Protein AF-A0A9P1VWN6-F1 (afdb_monomer_lite)

pLDDT: mean 83.82, std 9.91, range [50.12, 96.44]

Organism: Pseudomonas aeruginosa (NCBI:txid287)

Radius of gyration: 16.58 Å; chains: 1; bounding box: 38×24×45 Å

Sequence (88 aa):
MSEEHYESRLASKCQGVARCLSYNGNRHEAEAKHVLLEASHMLDSHAVRVHQKADGLLMVNARGKSRFMNWRERLARWLLKGSLEIRP

Secondary structure (DSSP, 8-state):
--HHHHHHHHHHHHHHHHHTS-TTS-HHHHHHHHHHHHHHHHHHHH-EEEEEETTEEEEEETTS-EEEPPHHHHHHHHHTTT------

Structure (mmCIF, N/CA/C/O backbone):
data_AF-A0A9P1VWN6-F1
#
_entry.id   AF-A0A9P1VWN6-F1
#
loop_
_atom_site.group_PDB
_atom_site.id
_atom_site.type_symbol
_atom_site.label_atom_id
_atom_site.label_alt_id
_atom_site.label_comp_id
_atom_site.label_asym_id
_atom_site.label_entity_id
_atom_site.label_seq_id
_atom_site.pdbx_PDB_ins_code
_atom_site.Cartn_x
_atom_site.Cartn_y
_atom_site.Cartn_z
_atom_site.occupancy
_atom_site.B_iso_or_equiv
_atom_site.auth_seq_id
_atom_site.auth_comp_id
_atom_site.auth_asym_id
_atom_site.auth_atom_id
_atom_site.pdbx_PDB_model_num
ATOM 1 N N . MET A 1 1 ? -0.215 -14.644 11.119 1.00 50.12 1 MET A N 1
ATOM 2 C CA . MET A 1 1 ? 0.218 -13.388 10.465 1.00 50.12 1 MET A CA 1
ATOM 3 C C . MET A 1 1 ? -1.020 -12.845 9.773 1.00 50.12 1 MET A C 1
ATOM 5 O O . MET A 1 1 ? -1.577 -13.598 8.990 1.00 50.12 1 MET A O 1
ATOM 9 N N . SER A 1 2 ? -1.541 -11.674 10.153 1.00 60.16 2 SER A N 1
ATOM 10 C CA . SER A 1 2 ? -2.819 -11.179 9.609 1.00 60.16 2 SER A CA 1
ATOM 11 C C . SER A 1 2 ? -2.724 -10.940 8.098 1.00 60.16 2 SER A C 1
ATOM 13 O O . SER A 1 2 ? -1.660 -10.551 7.608 1.00 60.16 2 SER A O 1
ATOM 15 N N . GLU A 1 3 ? -3.811 -11.182 7.364 1.00 64.56 3 GLU A N 1
ATOM 16 C CA . GLU A 1 3 ? -3.859 -11.025 5.901 1.00 64.56 3 GLU A CA 1
ATOM 17 C C . GLU A 1 3 ? -3.509 -9.595 5.464 1.00 64.56 3 GLU A C 1
ATOM 19 O O . GLU A 1 3 ? -2.668 -9.420 4.586 1.00 64.56 3 GLU A O 1
ATOM 24 N N . GLU A 1 4 ? -3.982 -8.576 6.190 1.00 66.75 4 GLU A N 1
ATOM 25 C CA . GLU A 1 4 ? -3.611 -7.162 5.984 1.00 66.75 4 GLU A CA 1
ATOM 26 C C . GLU A 1 4 ? -2.084 -6.928 5.991 1.00 66.75 4 GLU A C 1
ATOM 28 O O . GLU A 1 4 ? -1.542 -6.118 5.236 1.00 66.75 4 GLU A O 1
ATOM 33 N N . HIS A 1 5 ? -1.356 -7.639 6.860 1.00 74.94 5 HIS A N 1
ATOM 34 C CA . HIS A 1 5 ? 0.102 -7.532 6.963 1.00 74.94 5 HIS A CA 1
ATOM 35 C C . HIS A 1 5 ? 0.820 -8.310 5.850 1.00 74.94 5 HIS A C 1
ATOM 37 O O . HIS A 1 5 ? 1.975 -8.028 5.516 1.00 74.94 5 HIS A O 1
ATOM 43 N N . TYR A 1 6 ? 0.168 -9.319 5.276 1.00 83.25 6 TYR A N 1
ATOM 44 C CA . TYR A 1 6 ? 0.672 -10.004 4.095 1.00 83.25 6 TYR A CA 1
ATOM 45 C C . TYR A 1 6 ? 0.502 -9.139 2.841 1.00 83.25 6 TYR A C 1
ATOM 47 O O . TYR A 1 6 ? 1.498 -8.898 2.157 1.00 83.25 6 TYR A O 1
ATOM 55 N N . GLU A 1 7 ? -0.695 -8.600 2.598 1.00 85.38 7 GLU A N 1
ATOM 56 C CA . GLU A 1 7 ? -0.999 -7.757 1.433 1.00 85.38 7 GLU A CA 1
ATOM 57 C C . GLU A 1 7 ? -0.118 -6.503 1.386 1.00 85.38 7 GLU A C 1
ATOM 59 O O . GLU A 1 7 ? 0.523 -6.241 0.371 1.00 85.38 7 GLU A O 1
ATOM 64 N N . SER A 1 8 ? 0.027 -5.790 2.509 1.00 82.75 8 SER A N 1
ATOM 65 C CA . SER A 1 8 ? 0.879 -4.592 2.589 1.00 82.75 8 SER A CA 1
ATOM 66 C C . SER A 1 8 ? 2.366 -4.887 2.315 1.00 82.75 8 SER A C 1
ATOM 68 O O . SER A 1 8 ? 3.059 -4.113 1.645 1.00 82.75 8 SER A O 1
ATOM 70 N N . ARG A 1 9 ? 2.884 -6.037 2.774 1.00 88.06 9 ARG A N 1
ATOM 71 C CA . ARG A 1 9 ? 4.263 -6.453 2.456 1.00 88.06 9 ARG A CA 1
ATOM 72 C C . ARG A 1 9 ? 4.415 -6.850 0.994 1.00 88.06 9 ARG A C 1
ATOM 74 O O . ARG A 1 9 ? 5.446 -6.543 0.396 1.00 88.06 9 ARG A O 1
ATOM 81 N N . LEU A 1 10 ? 3.418 -7.522 0.420 1.00 91.19 10 LEU A N 1
ATOM 82 C CA . LEU A 1 10 ? 3.423 -7.878 -0.995 1.00 91.19 10 LEU A CA 1
ATOM 83 C C . LEU A 1 10 ? 3.376 -6.621 -1.873 1.00 91.19 10 LEU A C 1
ATOM 85 O O . LEU A 1 10 ? 4.179 -6.512 -2.795 1.00 91.19 10 LEU A O 1
ATOM 89 N N . ALA A 1 11 ? 2.544 -5.637 -1.524 1.00 90.44 11 ALA A N 1
ATOM 90 C CA . ALA A 1 11 ? 2.483 -4.340 -2.193 1.00 90.44 11 ALA A CA 1
ATOM 91 C C . ALA A 1 11 ? 3.842 -3.624 -2.170 1.00 90.44 11 ALA A C 1
ATOM 93 O O . ALA A 1 11 ? 4.360 -3.224 -3.216 1.00 90.44 11 ALA A O 1
ATOM 94 N N . SER A 1 12 ? 4.475 -3.565 -0.992 1.00 89.25 12 SER A N 1
ATOM 95 C CA . SER A 1 12 ? 5.821 -2.999 -0.820 1.00 89.25 12 SER A CA 1
ATOM 96 C C . SER A 1 12 ? 6.858 -3.718 -1.691 1.00 89.25 12 SER A C 1
ATOM 98 O O . SER A 1 12 ? 7.712 -3.081 -2.311 1.00 89.25 12 SER A O 1
ATOM 100 N N . LYS A 1 13 ? 6.770 -5.052 -1.787 1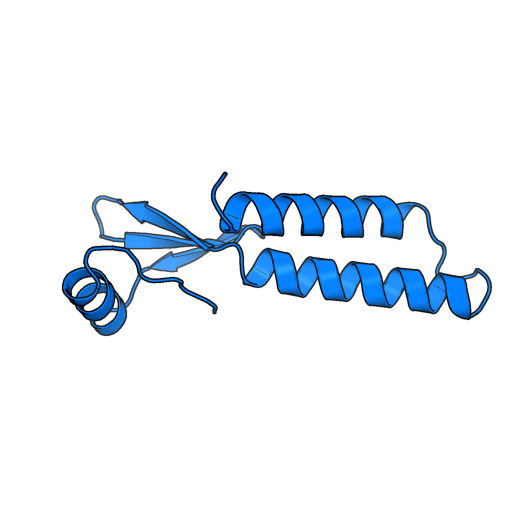.00 93.62 13 LYS A N 1
ATOM 101 C CA . LYS A 1 13 ? 7.653 -5.857 -2.639 1.00 93.62 13 LYS A CA 1
ATOM 102 C C . LYS A 1 13 ? 7.427 -5.560 -4.123 1.00 93.62 13 LYS A C 1
ATOM 104 O O . LYS A 1 13 ? 8.404 -5.351 -4.836 1.00 93.62 13 LYS A O 1
ATOM 109 N N . CYS A 1 14 ? 6.177 -5.489 -4.579 1.00 94.06 14 CYS A N 1
ATOM 110 C CA . CYS A 1 14 ? 5.831 -5.121 -5.954 1.00 94.06 14 CYS A CA 1
ATOM 111 C C . CYS A 1 14 ? 6.390 -3.741 -6.331 1.00 94.06 14 CYS A C 1
ATOM 113 O O . CYS A 1 14 ? 7.022 -3.610 -7.378 1.00 94.06 14 CYS A O 1
ATOM 115 N N . GLN A 1 15 ? 6.254 -2.739 -5.454 1.00 92.88 15 GLN A N 1
ATOM 116 C CA . GLN A 1 15 ? 6.846 -1.410 -5.663 1.00 92.88 15 GLN A CA 1
ATOM 117 C C . GLN A 1 15 ? 8.374 -1.463 -5.728 1.00 92.88 15 GLN A C 1
ATOM 119 O O . GLN A 1 15 ? 8.977 -0.818 -6.586 1.00 92.88 15 GLN A O 1
ATOM 124 N N . GLY A 1 16 ? 9.004 -2.236 -4.838 1.00 94.00 16 GLY A N 1
ATOM 125 C CA . GLY A 1 16 ? 10.452 -2.435 -4.824 1.00 94.00 16 GLY A CA 1
ATOM 126 C C . GLY A 1 16 ? 10.969 -3.013 -6.141 1.00 94.00 16 GLY A C 1
ATOM 127 O O . GLY A 1 16 ? 11.880 -2.444 -6.733 1.00 94.00 16 GLY A O 1
ATOM 128 N N . VAL A 1 17 ? 10.340 -4.083 -6.641 1.00 94.31 17 VAL A N 1
ATOM 129 C CA . VAL A 1 17 ? 10.718 -4.695 -7.926 1.00 94.31 17 VAL A CA 1
ATOM 130 C C . VAL A 1 17 ? 10.443 -3.742 -9.092 1.00 94.31 17 VAL A C 1
ATOM 132 O O . VAL A 1 17 ? 11.304 -3.566 -9.947 1.00 94.31 17 VAL A O 1
ATOM 135 N N . ALA A 1 18 ? 9.297 -3.056 -9.106 1.00 93.94 18 ALA A N 1
ATOM 136 C CA . ALA A 1 18 ? 8.960 -2.105 -10.165 1.00 93.94 18 ALA A CA 1
ATOM 137 C C . ALA A 1 18 ? 9.949 -0.927 -10.267 1.00 93.94 18 ALA A C 1
ATOM 139 O O . ALA A 1 18 ? 10.172 -0.400 -11.358 1.00 93.94 18 ALA A O 1
ATOM 140 N N . ARG A 1 19 ? 10.565 -0.504 -9.152 1.00 92.94 19 ARG A N 1
ATOM 141 C CA . ARG A 1 19 ? 11.603 0.545 -9.149 1.00 92.94 19 ARG A CA 1
ATOM 142 C C . ARG A 1 19 ? 12.876 0.130 -9.884 1.00 92.94 19 ARG A C 1
ATOM 144 O O . ARG A 1 19 ? 13.557 1.007 -10.403 1.00 92.94 19 ARG A O 1
ATOM 151 N N . CYS A 1 20 ? 13.175 -1.167 -9.945 1.00 93.62 20 CYS A N 1
ATOM 152 C CA . CYS A 1 20 ? 14.330 -1.702 -10.666 1.00 93.62 20 CYS A CA 1
ATOM 153 C C . CYS A 1 20 ? 14.099 -1.822 -12.181 1.00 93.62 20 CYS A C 1
ATOM 155 O O . CYS A 1 20 ? 15.054 -2.064 -12.908 1.00 93.62 20 CYS A O 1
ATOM 157 N N . LEU A 1 21 ? 12.858 -1.661 -12.650 1.00 93.31 21 LEU A N 1
ATOM 158 C CA . LEU A 1 21 ? 12.491 -1.744 -14.065 1.00 93.31 21 LEU A CA 1
ATOM 159 C C . LEU A 1 21 ? 12.433 -0.348 -14.699 1.00 93.31 21 LEU A C 1
ATOM 161 O O . LEU A 1 21 ? 12.155 0.647 -14.020 1.00 93.31 21 LEU A O 1
ATOM 165 N N . SER A 1 22 ? 12.627 -0.260 -16.011 1.00 89.75 22 SER A N 1
ATOM 166 C CA . SER A 1 22 ? 12.513 0.973 -16.792 1.00 89.75 22 SER A CA 1
ATOM 167 C C . SER A 1 22 ? 11.269 0.984 -17.681 1.00 89.75 22 SER A C 1
ATOM 169 O O . SER A 1 22 ? 10.908 -0.021 -18.283 1.00 89.75 22 SER A O 1
ATOM 171 N N . TYR A 1 23 ? 10.635 2.154 -17.824 1.00 89.62 23 TYR A N 1
ATOM 172 C CA . TYR A 1 23 ? 9.599 2.354 -18.851 1.00 89.62 23 TYR A CA 1
ATOM 173 C C . TYR A 1 23 ? 10.185 2.471 -20.261 1.00 89.62 23 TYR A C 1
ATOM 175 O O . TYR A 1 23 ? 9.478 2.251 -21.236 1.00 89.62 23 TYR A O 1
ATOM 183 N N . ASN A 1 24 ? 11.476 2.794 -20.361 1.00 90.81 24 ASN A N 1
ATOM 184 C CA . ASN A 1 24 ? 12.189 2.948 -21.628 1.00 90.81 24 ASN A CA 1
ATOM 185 C C . ASN A 1 24 ? 12.897 1.652 -22.059 1.00 90.81 24 ASN A C 1
ATOM 187 O O . ASN A 1 24 ? 13.686 1.674 -23.001 1.00 90.81 24 ASN A O 1
ATOM 191 N N . GLY A 1 25 ? 12.695 0.558 -21.319 1.00 84.69 25 GLY A N 1
ATOM 192 C CA . GLY A 1 25 ? 13.256 -0.750 -21.632 1.00 84.69 25 GLY A CA 1
ATOM 193 C C . GLY A 1 25 ? 12.536 -1.431 -22.794 1.00 84.69 25 GLY A C 1
ATOM 194 O O . GLY A 1 25 ? 11.869 -0.799 -23.616 1.00 84.69 25 GLY A O 1
ATOM 195 N N . ASN A 1 26 ? 12.643 -2.758 -22.855 1.00 90.50 26 ASN A N 1
ATOM 196 C CA . ASN A 1 26 ? 11.824 -3.522 -23.793 1.00 90.50 26 ASN A CA 1
ATOM 197 C C . ASN A 1 26 ? 10.337 -3.466 -23.384 1.00 90.50 26 ASN A C 1
ATOM 199 O O . ASN A 1 26 ? 9.993 -3.161 -22.240 1.00 90.50 26 ASN A O 1
ATOM 203 N N . ARG A 1 27 ? 9.439 -3.782 -24.323 1.00 91.31 27 ARG A N 1
ATOM 204 C CA . ARG A 1 27 ? 7.987 -3.738 -24.085 1.00 91.31 27 ARG A CA 1
ATOM 205 C C . ARG A 1 27 ? 7.568 -4.530 -22.839 1.00 91.31 27 ARG A C 1
ATOM 207 O O . ARG A 1 27 ? 6.765 -4.040 -22.054 1.00 91.31 27 ARG A O 1
ATOM 214 N N . HIS A 1 28 ? 8.132 -5.721 -22.647 1.00 91.88 28 HIS A N 1
ATOM 215 C CA . HIS A 1 28 ? 7.803 -6.584 -21.513 1.00 91.88 28 HIS A CA 1
ATOM 216 C C . HIS A 1 28 ? 8.271 -6.007 -20.175 1.00 91.88 28 HIS A C 1
ATOM 218 O O . HIS A 1 28 ? 7.605 -6.196 -19.165 1.00 91.88 28 HIS A O 1
ATOM 224 N N . GLU A 1 29 ? 9.382 -5.276 -20.154 1.00 91.88 29 GLU A N 1
ATOM 225 C CA . GLU A 1 29 ? 9.903 -4.603 -18.968 1.00 91.88 29 GLU A CA 1
ATOM 226 C C . GLU A 1 29 ? 8.993 -3.446 -18.540 1.00 91.88 29 GLU A C 1
ATOM 228 O O . GLU A 1 29 ? 8.627 -3.340 -17.366 1.00 91.88 29 GLU A O 1
ATOM 233 N N . ALA A 1 30 ? 8.566 -2.622 -19.501 1.00 91.94 30 ALA A N 1
ATOM 234 C CA . ALA A 1 30 ? 7.631 -1.530 -19.259 1.00 91.94 30 ALA A CA 1
ATOM 235 C C . ALA A 1 30 ? 6.252 -2.049 -18.807 1.00 91.94 30 ALA A C 1
ATOM 237 O O . ALA A 1 30 ? 5.685 -1.530 -17.842 1.00 91.94 30 ALA A O 1
ATOM 238 N N . GLU A 1 31 ? 5.739 -3.103 -19.452 1.00 94.81 31 GLU A N 1
ATOM 239 C CA . GLU A 1 31 ? 4.494 -3.776 -19.055 1.00 94.81 31 GLU A CA 1
ATOM 240 C C . GLU A 1 31 ? 4.614 -4.395 -17.654 1.00 94.81 31 GLU A C 1
ATOM 242 O O . GLU A 1 31 ? 3.746 -4.172 -16.811 1.00 94.81 31 GLU A O 1
ATOM 247 N N . ALA A 1 32 ? 5.709 -5.098 -17.351 1.00 94.56 32 ALA A N 1
ATOM 248 C CA . ALA A 1 32 ? 5.943 -5.675 -16.028 1.00 94.56 32 ALA A CA 1
ATOM 249 C C . ALA A 1 32 ? 5.998 -4.595 -14.942 1.00 94.56 32 ALA A C 1
ATOM 251 O O . ALA A 1 32 ? 5.391 -4.750 -13.881 1.00 94.56 32 ALA A O 1
ATOM 252 N N . LYS A 1 33 ? 6.671 -3.469 -15.213 1.00 95.94 33 LYS A N 1
ATOM 253 C CA . LYS A 1 33 ? 6.696 -2.319 -14.304 1.00 95.94 33 LYS A CA 1
ATOM 254 C C . LYS A 1 33 ? 5.295 -1.783 -14.037 1.00 95.94 33 LYS A C 1
ATOM 256 O O . LYS A 1 33 ? 4.951 -1.547 -12.879 1.00 95.94 33 LYS A O 1
ATOM 261 N N . HIS A 1 34 ? 4.500 -1.609 -15.089 1.00 94.88 34 HIS A N 1
ATOM 262 C CA . HIS A 1 34 ? 3.133 -1.118 -14.977 1.00 94.88 34 HIS A CA 1
ATOM 263 C C . HIS A 1 34 ? 2.265 -2.062 -14.135 1.00 94.88 34 HIS A C 1
ATOM 265 O O . HIS A 1 34 ? 1.675 -1.637 -13.143 1.00 94.88 34 HIS A O 1
ATOM 271 N N . VAL A 1 35 ? 2.259 -3.355 -14.472 1.00 96.44 35 VAL A N 1
ATOM 272 C CA . VAL A 1 35 ? 1.466 -4.381 -13.778 1.00 96.44 35 VAL A CA 1
ATOM 273 C C . VAL A 1 35 ? 1.859 -4.490 -12.305 1.00 96.44 35 VAL A C 1
ATOM 275 O O . VAL A 1 35 ? 0.991 -4.583 -11.443 1.00 96.44 35 VAL A O 1
ATOM 278 N N . LEU A 1 36 ? 3.153 -4.434 -11.979 1.00 96.06 36 LEU A N 1
ATOM 279 C CA . LEU A 1 36 ? 3.611 -4.478 -10.588 1.00 96.06 36 LEU A CA 1
ATOM 280 C C . LEU A 1 36 ? 3.158 -3.252 -9.786 1.00 96.06 36 LEU A C 1
ATOM 282 O O . LEU A 1 36 ? 2.777 -3.390 -8.622 1.00 96.06 36 LEU A O 1
ATOM 286 N N . LEU A 1 37 ? 3.175 -2.058 -10.384 1.00 95.19 37 LEU A N 1
ATOM 287 C CA . LEU A 1 37 ? 2.680 -0.854 -9.715 1.00 95.19 37 LEU A CA 1
ATOM 288 C C 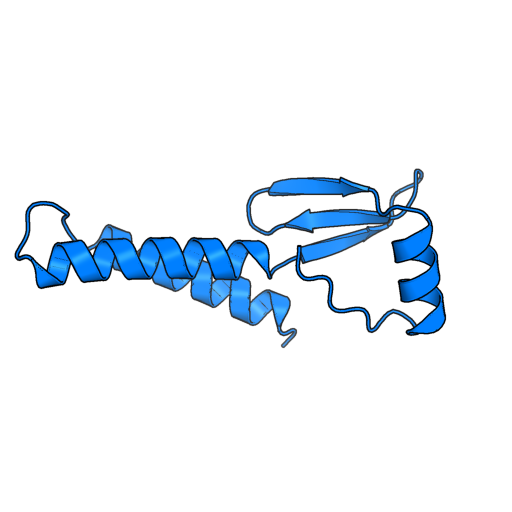. LEU A 1 37 ? 1.165 -0.906 -9.517 1.00 95.19 37 LEU A C 1
ATOM 290 O O . LEU A 1 37 ? 0.690 -0.569 -8.432 1.00 95.19 37 LEU A O 1
ATOM 294 N N . GLU A 1 38 ? 0.417 -1.384 -10.505 1.00 94.19 38 GLU A N 1
ATOM 295 C CA . GLU A 1 38 ? -1.032 -1.557 -10.408 1.00 94.19 38 GLU A CA 1
ATOM 296 C C . GLU A 1 38 ? -1.416 -2.609 -9.358 1.00 94.19 38 GLU A C 1
ATOM 298 O O . GLU A 1 38 ? -2.257 -2.352 -8.495 1.00 94.19 38 GLU A O 1
ATOM 303 N N . ALA A 1 39 ? -0.721 -3.749 -9.342 1.00 93.25 39 ALA A N 1
ATOM 304 C CA . ALA A 1 39 ? -0.885 -4.770 -8.314 1.00 93.25 39 ALA A CA 1
ATOM 305 C C . ALA A 1 39 ? -0.589 -4.203 -6.920 1.00 93.25 39 ALA A C 1
ATOM 307 O O . ALA A 1 39 ? -1.368 -4.409 -5.991 1.00 93.25 39 ALA A O 1
ATOM 308 N N . SER A 1 40 ? 0.494 -3.429 -6.772 1.00 91.00 40 SER A N 1
ATOM 309 C CA . SER A 1 40 ? 0.806 -2.784 -5.494 1.00 91.00 40 SER A CA 1
ATOM 310 C C . SER A 1 40 ? -0.286 -1.817 -5.046 1.00 91.00 40 SER A C 1
ATOM 312 O O . SER A 1 40 ? -0.638 -1.782 -3.872 1.00 91.00 40 SER A O 1
ATOM 314 N N . HIS A 1 41 ? -0.865 -1.077 -5.991 1.00 88.88 41 HIS A N 1
ATOM 315 C CA . HIS A 1 41 ? -1.926 -0.125 -5.719 1.00 88.88 41 HIS A CA 1
ATOM 316 C C . HIS A 1 41 ? -3.199 -0.816 -5.225 1.00 88.88 41 HIS A C 1
ATOM 318 O O . HIS A 1 41 ? -3.819 -0.349 -4.269 1.00 88.88 41 HIS A O 1
ATOM 324 N N . MET A 1 42 ? -3.571 -1.933 -5.852 1.00 88.12 42 MET A N 1
ATOM 325 C CA . MET A 1 42 ? -4.735 -2.717 -5.447 1.00 88.12 42 MET A CA 1
ATOM 326 C C . MET A 1 42 ? -4.532 -3.348 -4.063 1.00 88.12 42 MET A C 1
ATOM 328 O O . MET A 1 42 ? -5.395 -3.233 -3.197 1.00 88.12 42 MET A O 1
ATOM 332 N N . LEU A 1 43 ? -3.358 -3.939 -3.821 1.00 88.81 43 LEU A N 1
ATOM 333 C CA . LEU A 1 43 ? -3.016 -4.559 -2.537 1.00 88.81 43 LEU A CA 1
ATOM 334 C C . LEU A 1 43 ? -2.988 -3.541 -1.384 1.00 88.81 43 LEU A C 1
ATOM 336 O O . LEU A 1 43 ? -3.534 -3.806 -0.315 1.00 88.81 43 LEU A O 1
ATOM 340 N N . ASP A 1 44 ? -2.425 -2.348 -1.600 1.00 85.50 44 ASP A N 1
ATOM 341 C CA . ASP A 1 44 ? -2.447 -1.267 -0.601 1.00 85.50 44 ASP A CA 1
ATOM 342 C C . ASP A 1 44 ? -3.864 -0.729 -0.337 1.00 85.50 44 ASP A C 1
ATOM 344 O O . ASP A 1 44 ? -4.128 -0.157 0.726 1.00 85.50 44 ASP A O 1
ATOM 348 N N . SER A 1 45 ? -4.778 -0.881 -1.300 1.00 80.75 45 SER A N 1
ATOM 349 C CA . SER A 1 45 ? -6.188 -0.532 -1.125 1.00 80.75 45 SER A CA 1
ATOM 350 C C .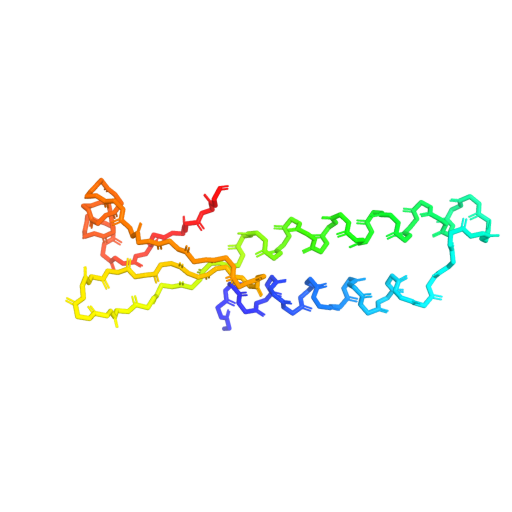 SER A 1 45 ? -6.897 -1.526 -0.205 1.00 80.75 45 SER A C 1
ATOM 352 O O . SER A 1 45 ? -7.692 -1.109 0.631 1.00 80.75 45 SER A O 1
ATOM 354 N N . HIS A 1 46 ? -6.586 -2.819 -0.314 1.00 80.31 46 HIS A N 1
ATOM 355 C CA . HIS A 1 46 ? -7.197 -3.866 0.513 1.00 80.31 46 HIS A CA 1
ATOM 356 C C . HIS A 1 46 ? -6.662 -3.886 1.949 1.00 80.31 46 HIS A C 1
ATOM 358 O O . HIS A 1 46 ? -7.399 -4.199 2.882 1.00 80.31 46 HIS A O 1
ATOM 364 N N . ALA A 1 47 ? -5.415 -3.456 2.152 1.00 78.25 47 ALA A N 1
ATOM 365 C CA . ALA A 1 47 ? -4.825 -3.333 3.475 1.00 78.25 47 ALA A CA 1
ATOM 366 C C . ALA A 1 47 ? -5.413 -2.132 4.248 1.00 78.25 47 ALA A C 1
ATOM 368 O O . ALA A 1 47 ? -4.846 -1.031 4.261 1.00 78.25 47 ALA A O 1
ATOM 369 N N . VAL A 1 48 ? -6.546 -2.347 4.922 1.00 78.94 48 VAL A N 1
ATOM 370 C CA . VAL A 1 48 ? -7.223 -1.351 5.765 1.00 78.94 48 VAL A CA 1
ATOM 371 C C . VAL A 1 48 ? -7.131 -1.730 7.235 1.00 78.94 48 VAL A C 1
ATOM 373 O O . VAL A 1 48 ? -7.612 -2.774 7.647 1.00 78.94 48 VAL A O 1
ATOM 376 N N . ARG A 1 49 ? -6.581 -0.830 8.053 1.00 78.38 49 ARG A N 1
ATOM 377 C CA . ARG A 1 49 ? -6.493 -0.983 9.510 1.00 78.38 49 ARG A CA 1
ATOM 378 C C . ARG A 1 49 ? -7.552 -0.141 10.202 1.00 78.38 49 ARG A C 1
ATOM 380 O O . ARG A 1 49 ? -7.767 1.016 9.842 1.00 78.38 49 ARG A O 1
ATOM 387 N N . VAL A 1 50 ? -8.177 -0.691 11.241 1.00 81.69 50 VAL A N 1
ATOM 388 C CA . VAL A 1 50 ? -9.171 0.023 12.054 1.00 81.69 50 VAL A CA 1
ATOM 389 C C . VAL A 1 50 ? -8.565 0.425 13.397 1.00 81.69 50 VAL A C 1
ATOM 391 O O . VAL A 1 50 ? -8.200 -0.421 14.208 1.00 81.69 50 VAL A O 1
ATOM 394 N N . HIS A 1 51 ? -8.510 1.727 13.660 1.00 82.38 51 HIS A N 1
ATOM 395 C CA . HIS A 1 51 ? -8.080 2.317 14.924 1.00 82.38 51 HIS A CA 1
ATOM 396 C C . HIS A 1 51 ? -9.281 2.841 15.712 1.00 82.38 51 HIS A C 1
ATOM 398 O O . HIS A 1 51 ? -10.168 3.493 15.163 1.00 82.38 51 HIS A O 1
ATOM 404 N N . GLN A 1 52 ? -9.300 2.601 17.020 1.00 82.31 52 GLN A N 1
ATOM 405 C CA . GLN A 1 52 ? -10.287 3.197 17.916 1.00 82.31 52 GLN A CA 1
ATOM 406 C C . GLN A 1 52 ? -9.773 4.553 18.418 1.00 82.31 52 GLN A C 1
ATOM 408 O O . GLN A 1 52 ? -8.684 4.636 18.981 1.00 82.31 52 GLN A O 1
ATOM 413 N N . LYS A 1 53 ? -10.543 5.618 18.187 1.00 85.25 53 LYS A N 1
ATOM 414 C CA . LYS A 1 53 ? -10.310 6.982 18.685 1.00 85.25 53 LYS A CA 1
ATOM 415 C C . LYS A 1 53 ? -11.490 7.441 19.547 1.00 85.25 53 LYS A C 1
ATOM 417 O O . LYS A 1 53 ? -12.534 6.792 19.558 1.00 85.25 53 LYS A O 1
ATOM 422 N N . ALA A 1 54 ? -11.326 8.573 20.236 1.00 76.19 54 ALA A N 1
ATOM 423 C CA . ALA A 1 54 ? -12.382 9.196 21.040 1.00 76.19 54 ALA A CA 1
ATOM 424 C C . ALA A 1 54 ? -13.664 9.458 20.220 1.00 76.19 54 ALA A C 1
ATOM 426 O O . ALA A 1 54 ? -14.761 9.167 20.684 1.00 76.19 54 ALA A O 1
ATOM 427 N N . ASP A 1 55 ? -13.513 9.880 18.960 1.00 76.62 55 ASP A N 1
ATOM 428 C CA . ASP A 1 55 ? -14.630 10.225 18.059 1.00 76.62 55 ASP A CA 1
ATOM 429 C C . ASP A 1 55 ? -15.221 8.997 17.322 1.00 76.62 55 ASP A C 1
ATOM 431 O O . ASP A 1 55 ? -16.172 9.081 16.534 1.00 76.62 55 ASP A O 1
ATOM 435 N N . GLY A 1 56 ? -14.658 7.810 17.579 1.00 83.12 56 GLY A N 1
ATOM 436 C CA . GLY A 1 56 ? -15.109 6.525 17.056 1.00 83.12 56 GLY A CA 1
ATOM 437 C C . GLY A 1 56 ? -14.039 5.758 16.282 1.00 83.12 56 GLY A C 1
ATOM 438 O O . GLY A 1 56 ? -12.851 5.826 16.581 1.00 83.12 56 GLY A O 1
ATOM 439 N N . LEU A 1 57 ? -14.469 4.953 15.310 1.00 83.69 57 LEU A N 1
ATOM 440 C CA . LEU A 1 57 ? -13.592 4.025 14.593 1.00 83.69 57 LEU A CA 1
ATOM 441 C C . LEU A 1 57 ? -13.048 4.668 13.319 1.00 83.69 57 LEU A C 1
ATOM 443 O O . LEU A 1 57 ? -13.815 4.982 12.409 1.00 83.69 57 LEU A O 1
ATOM 447 N N . LEU A 1 58 ? -11.733 4.856 13.270 1.00 86.56 58 LEU A N 1
ATOM 448 C CA . LEU A 1 58 ? -11.002 5.400 12.135 1.00 86.56 58 LEU A CA 1
ATOM 449 C C . LEU A 1 58 ? -10.417 4.252 11.314 1.00 86.56 58 LEU A C 1
ATOM 451 O O . LEU A 1 58 ? -9.606 3.477 11.810 1.00 86.56 58 LEU A O 1
ATOM 455 N N . MET A 1 59 ? -10.802 4.163 10.051 1.00 85.25 59 MET A N 1
ATOM 456 C CA . MET A 1 59 ? -10.167 3.288 9.077 1.00 85.25 59 MET A CA 1
ATOM 457 C C . MET A 1 59 ? -9.010 4.027 8.417 1.00 85.25 59 MET A C 1
ATOM 459 O O . MET A 1 59 ? -9.168 5.178 8.010 1.00 85.25 59 MET A O 1
ATOM 463 N N . VAL A 1 60 ? -7.865 3.369 8.289 1.00 83.19 60 VAL A N 1
ATOM 464 C CA . VAL A 1 60 ? -6.669 3.901 7.635 1.00 83.19 60 VAL A CA 1
ATOM 465 C C . VAL A 1 60 ? -6.170 2.856 6.646 1.00 83.19 60 VAL A C 1
ATOM 467 O O . VAL A 1 60 ? -5.925 1.718 7.037 1.00 83.19 60 VAL A O 1
ATOM 470 N N . ASN A 1 61 ? -6.029 3.220 5.373 1.00 80.94 61 ASN A N 1
ATOM 471 C CA . ASN A 1 61 ? -5.412 2.328 4.392 1.00 80.94 61 ASN A CA 1
ATOM 472 C C . ASN A 1 61 ? -3.877 2.394 4.468 1.00 80.94 61 ASN A C 1
ATOM 474 O O . ASN A 1 61 ? -3.307 3.338 5.025 1.00 80.94 61 ASN A O 1
ATOM 478 N N . ALA A 1 62 ? -3.192 1.432 3.850 1.00 75.50 62 ALA A N 1
ATOM 479 C CA . ALA A 1 62 ? -1.727 1.405 3.801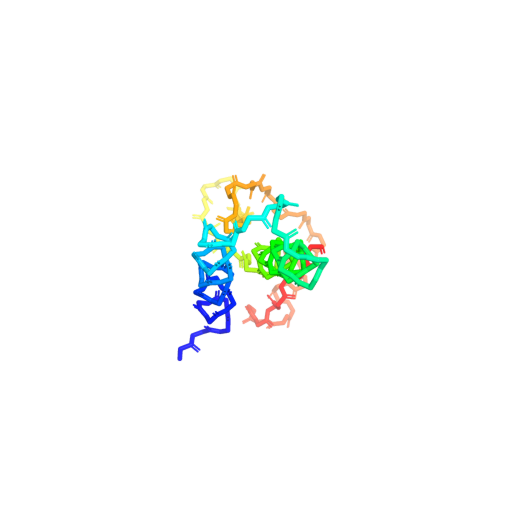 1.00 75.50 62 ALA A CA 1
ATOM 480 C C . ALA A 1 62 ? -1.099 2.640 3.117 1.00 75.50 62 ALA A C 1
ATOM 482 O O . ALA A 1 62 ? 0.042 2.998 3.400 1.00 75.50 62 ALA A O 1
ATOM 483 N N . ARG A 1 63 ? -1.859 3.345 2.271 1.00 72.44 63 ARG A N 1
ATOM 484 C CA . ARG A 1 63 ? -1.450 4.571 1.565 1.00 72.44 63 ARG A CA 1
ATOM 485 C C . ARG A 1 63 ? -1.662 5.864 2.368 1.00 72.44 63 ARG A C 1
ATOM 487 O O . ARG A 1 63 ? -1.409 6.949 1.848 1.00 72.44 63 ARG A O 1
ATOM 494 N N . GLY A 1 64 ? -2.162 5.775 3.601 1.00 71.75 64 GLY A N 1
ATOM 495 C CA . GLY A 1 64 ? -2.402 6.925 4.476 1.00 71.75 64 GLY A CA 1
ATOM 496 C C . GLY A 1 64 ? -3.730 7.653 4.249 1.00 71.75 64 GLY A C 1
ATOM 497 O O . GLY A 1 64 ? -3.981 8.666 4.903 1.00 71.75 64 GLY A O 1
ATOM 498 N N . LYS A 1 65 ? -4.619 7.154 3.377 1.00 79.44 65 LYS A N 1
ATOM 499 C CA . LYS A 1 65 ? -6.003 7.648 3.333 1.00 79.44 65 LYS A CA 1
ATOM 500 C C . LYS A 1 65 ? -6.724 7.171 4.585 1.00 79.44 65 LYS A C 1
ATOM 502 O O . LYS A 1 65 ? -6.696 5.982 4.899 1.00 79.44 65 LYS A O 1
ATOM 507 N N . SER A 1 66 ? -7.388 8.089 5.279 1.00 83.88 66 SER A N 1
ATOM 508 C CA . SER A 1 66 ? -8.156 7.770 6.476 1.00 83.88 66 SER A CA 1
ATOM 509 C C . SER A 1 66 ? -9.590 8.267 6.364 1.00 83.88 66 SER A C 1
ATOM 511 O O . SER A 1 66 ? -9.854 9.308 5.762 1.00 83.88 66 SER A O 1
ATOM 513 N N . ARG A 1 67 ? -10.528 7.494 6.912 1.00 87.31 67 ARG A N 1
ATOM 514 C CA . ARG A 1 67 ? -11.935 7.882 7.032 1.00 87.31 67 ARG A CA 1
ATOM 515 C C . ARG A 1 67 ? -12.553 7.263 8.276 1.00 87.31 67 ARG A C 1
ATOM 517 O O . ARG A 1 67 ? -12.172 6.167 8.677 1.00 87.31 67 ARG A O 1
ATOM 524 N N . PHE A 1 68 ? -13.530 7.931 8.873 1.00 87.88 68 PHE A N 1
ATOM 525 C CA . PHE A 1 68 ? -14.301 7.335 9.961 1.00 87.88 68 PHE A CA 1
ATOM 526 C C . PHE A 1 68 ? -15.332 6.342 9.424 1.00 87.88 68 PHE A C 1
ATOM 528 O O . PHE A 1 68 ? -15.916 6.560 8.362 1.00 87.88 68 PHE A O 1
ATOM 535 N N . MET A 1 69 ? -15.575 5.274 10.185 1.00 85.75 69 MET A N 1
ATOM 536 C CA . MET A 1 69 ? -16.655 4.338 9.891 1.00 85.75 69 MET A CA 1
ATOM 537 C C . MET A 1 69 ? -18.011 5.025 9.991 1.00 85.75 69 MET A C 1
ATOM 539 O O . MET A 1 69 ? -18.314 5.673 11.004 1.00 85.75 69 MET A O 1
ATOM 543 N N . ASN A 1 70 ? -18.851 4.792 8.989 1.00 88.81 70 ASN A N 1
ATOM 544 C CA . ASN A 1 70 ? -20.254 5.172 9.029 1.00 88.81 70 ASN A CA 1
ATOM 545 C C . ASN A 1 70 ? -21.048 4.256 9.982 1.00 88.81 70 ASN A C 1
ATOM 547 O O . ASN A 1 70 ? -20.581 3.209 10.436 1.00 88.81 70 ASN A O 1
ATOM 551 N N . TRP A 1 71 ? -22.269 4.662 10.330 1.00 85.69 71 TRP A N 1
ATOM 552 C CA . TRP A 1 71 ? -23.084 3.936 11.307 1.00 85.69 71 TRP A CA 1
ATOM 553 C C . TRP A 1 71 ? -23.416 2.496 10.863 1.00 85.69 71 TRP A C 1
ATOM 555 O O . TRP A 1 71 ? -23.455 1.599 11.704 1.00 85.69 71 TRP A O 1
ATOM 565 N N . ARG A 1 72 ? -23.577 2.255 9.551 1.00 86.31 72 ARG A N 1
ATOM 566 C CA . ARG A 1 72 ? -23.850 0.924 8.973 1.00 86.31 72 ARG A CA 1
ATOM 567 C C . ARG A 1 72 ? -22.659 -0.016 9.144 1.00 86.31 72 ARG A C 1
ATOM 569 O O . ARG A 1 72 ? -22.839 -1.156 9.557 1.00 86.31 72 ARG A O 1
ATOM 576 N N . GLU A 1 73 ? -21.448 0.472 8.893 1.00 85.44 73 GLU A N 1
ATOM 577 C CA . GLU A 1 73 ? -20.196 -0.269 9.094 1.00 85.44 73 GLU A CA 1
ATOM 578 C C . GLU A 1 73 ? -19.962 -0.598 10.568 1.00 85.44 73 GLU A C 1
ATOM 580 O O . GLU A 1 73 ? -19.545 -1.708 10.896 1.00 85.44 73 GLU A O 1
ATOM 585 N N . ARG A 1 74 ? -20.282 0.337 11.472 1.00 84.94 74 ARG A N 1
ATOM 586 C CA . ARG A 1 74 ? -20.211 0.096 12.922 1.00 84.94 74 ARG A CA 1
ATOM 587 C C . ARG A 1 74 ? -21.158 -1.029 13.346 1.00 84.94 74 ARG A C 1
ATOM 589 O O . ARG A 1 74 ? -20.752 -1.911 14.099 1.00 84.94 74 ARG A O 1
ATOM 596 N N . LEU A 1 75 ? -22.387 -1.023 12.827 1.00 85.88 75 LEU A N 1
ATOM 597 C CA . LEU A 1 75 ? -23.387 -2.066 13.073 1.00 85.88 75 LEU A CA 1
ATOM 598 C C . LEU A 1 75 ? -22.956 -3.421 12.512 1.00 85.88 75 LEU A C 1
ATOM 600 O O . LEU A 1 75 ? -23.020 -4.424 13.218 1.00 85.88 75 LEU A O 1
ATOM 604 N N . ALA A 1 76 ? -22.462 -3.453 11.276 1.00 85.69 76 ALA A N 1
ATOM 605 C CA . ALA A 1 76 ? -21.968 -4.676 10.660 1.00 85.69 76 ALA A CA 1
ATOM 606 C C . ALA A 1 76 ? -20.772 -5.246 11.438 1.00 85.69 76 ALA A C 1
ATOM 608 O O . ALA A 1 76 ? -20.723 -6.444 11.706 1.00 85.69 76 ALA A O 1
ATOM 609 N N . ARG A 1 77 ? -19.841 -4.393 11.888 1.00 82.81 77 ARG A N 1
ATOM 610 C CA . ARG A 1 77 ? -18.704 -4.821 12.715 1.00 82.81 77 ARG A CA 1
ATOM 611 C C . ARG A 1 77 ? -19.162 -5.401 14.051 1.00 82.81 77 ARG A C 1
ATOM 613 O O . ARG A 1 77 ? -18.571 -6.374 14.515 1.00 82.81 77 ARG A O 1
ATOM 620 N N . TRP A 1 78 ? -20.196 -4.821 14.659 1.00 83.38 78 TRP A N 1
ATOM 621 C CA . TRP A 1 78 ? -20.794 -5.341 15.887 1.00 83.38 78 TRP A CA 1
ATOM 622 C C . TRP A 1 78 ? -21.464 -6.707 15.660 1.00 83.38 78 TRP A C 1
ATOM 624 O O . TRP A 1 78 ? -21.170 -7.651 16.391 1.00 83.38 78 TRP A O 1
ATOM 634 N N . LEU A 1 79 ? -22.266 -6.851 14.598 1.00 85.62 79 LEU A N 1
ATOM 635 C CA . LEU A 1 79 ? -22.922 -8.113 14.223 1.00 85.62 79 LEU A CA 1
ATOM 636 C C . LEU A 1 79 ? -21.915 -9.230 13.912 1.00 85.62 79 LEU A C 1
ATOM 638 O O . LEU A 1 79 ? -22.089 -10.364 14.349 1.00 85.62 79 LEU A O 1
ATOM 642 N N . LEU A 1 80 ? -20.835 -8.902 13.200 1.00 83.81 80 LEU A N 1
ATOM 643 C CA . LEU A 1 80 ? -19.788 -9.849 12.804 1.00 83.81 80 LEU A CA 1
ATOM 644 C C . LEU A 1 80 ? -18.694 -10.029 13.872 1.00 83.81 80 LEU A C 1
A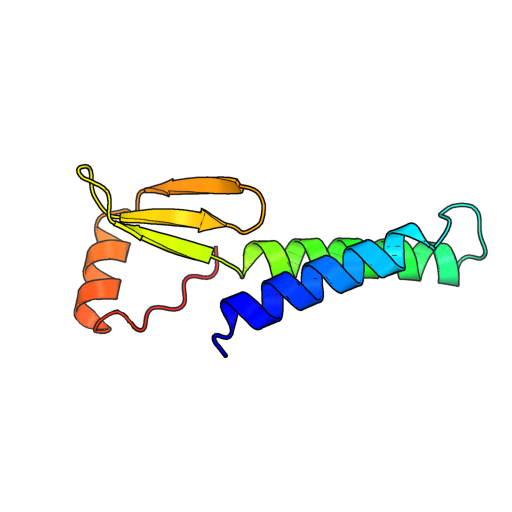TOM 646 O O . LEU A 1 80 ? -17.625 -10.560 13.572 1.00 83.81 80 LEU A O 1
ATOM 650 N N . LYS A 1 81 ? -18.929 -9.576 15.114 1.00 79.25 81 LYS A N 1
ATOM 651 C CA . LYS A 1 81 ? -17.998 -9.702 16.254 1.00 79.25 81 LYS A CA 1
ATOM 652 C C . LYS A 1 81 ? -16.569 -9.227 15.947 1.00 79.25 81 LYS A C 1
ATOM 654 O O . LYS A 1 81 ? -15.596 -9.789 16.440 1.00 79.25 81 LYS A O 1
ATOM 659 N N . GLY A 1 82 ? -16.426 -8.190 15.124 1.00 69.94 82 GLY A N 1
ATOM 660 C CA . GLY A 1 82 ? -15.125 -7.638 14.751 1.00 69.94 82 GLY A CA 1
ATOM 661 C C . GLY A 1 82 ? -14.385 -8.369 13.627 1.00 69.94 82 GLY A C 1
ATOM 662 O O . GLY A 1 82 ? -13.337 -7.875 13.230 1.00 69.94 82 GLY A O 1
ATOM 663 N N . SER A 1 83 ? -14.928 -9.454 13.062 1.00 67.94 83 SER A N 1
ATOM 664 C CA . SER A 1 83 ? -14.332 -10.204 11.939 1.00 67.94 83 SER A CA 1
ATOM 665 C C . SER A 1 83 ? -14.632 -9.586 10.564 1.00 67.94 83 SER A C 1
ATOM 667 O O . SER A 1 83 ? -14.752 -10.294 9.566 1.00 67.94 83 SER A O 1
ATOM 669 N N . LEU A 1 84 ? -14.842 -8.271 10.508 1.00 66.56 84 LEU A N 1
ATOM 670 C CA . LEU A 1 84 ? -15.278 -7.604 9.289 1.00 66.56 84 LEU A CA 1
ATOM 671 C C . LEU A 1 84 ? -14.055 -7.224 8.453 1.00 66.56 84 LEU A C 1
ATOM 673 O O . LEU A 1 84 ? -13.311 -6.318 8.820 1.00 66.56 84 LEU A O 1
ATOM 677 N N . GLU A 1 85 ? -13.868 -7.930 7.344 1.00 65.75 85 GLU A N 1
ATOM 678 C CA . GLU A 1 85 ? -12.852 -7.629 6.340 1.00 65.75 85 GLU A CA 1
ATOM 679 C C . GLU A 1 85 ? -13.356 -6.459 5.484 1.00 65.75 85 GLU A C 1
ATOM 681 O O . GLU A 1 85 ? -14.337 -6.587 4.747 1.00 65.75 85 GLU A O 1
ATOM 686 N N . ILE A 1 86 ? -12.761 -5.275 5.646 1.00 65.44 86 ILE A N 1
ATOM 687 C CA . ILE A 1 86 ? -13.226 -4.073 4.946 1.00 65.44 86 ILE A CA 1
ATOM 688 C C . ILE A 1 86 ? -12.367 -3.852 3.715 1.00 65.44 86 ILE A C 1
ATOM 690 O O . ILE A 1 86 ? -11.258 -3.333 3.809 1.00 65.44 86 ILE A O 1
ATOM 694 N N . ARG A 1 87 ? -12.918 -4.201 2.556 1.00 60.81 87 ARG A N 1
ATOM 695 C CA . ARG A 1 87 ? -12.338 -3.870 1.255 1.00 60.81 87 ARG A CA 1
ATOM 696 C C . ARG A 1 87 ? -13.022 -2.587 0.752 1.00 60.81 87 ARG A C 1
ATOM 698 O O . ARG A 1 87 ? -14.255 -2.575 0.704 1.00 60.81 87 ARG A O 1
ATOM 705 N N . PRO A 1 88 ? -12.280 -1.486 0.526 1.00 54.62 88 PRO A N 1
ATOM 706 C CA . PRO A 1 88 ? -12.856 -0.219 0.076 1.00 54.62 88 PRO A 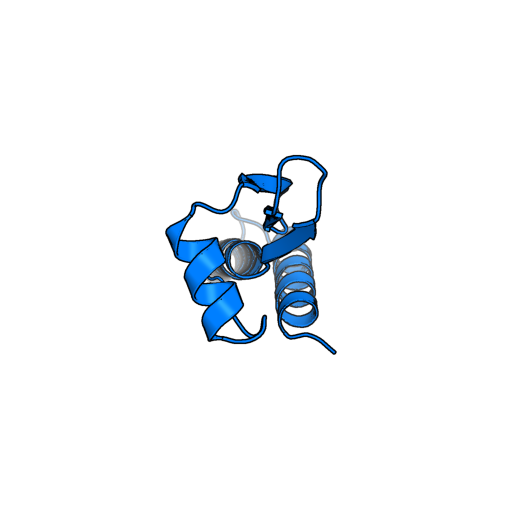CA 1
ATOM 707 C C . PRO A 1 88 ? -13.380 -0.272 -1.360 1.00 54.62 88 PRO A C 1
ATOM 709 O O . PRO A 1 88 ? -12.905 -1.128 -2.139 1.00 54.62 88 PRO A O 1
#

Foldseek 3Di:
DDPLVVLQVQLVVLQVVLVVADCPDPPVSVVSSVVSNVSSVQSQQQNWDWDQDPVGIWIATNVGDIDHDDPVRVVVCVVVVNPDRDRD